Protein AF-A0A2V8HQX2-F1 (afdb_monomer_lite)

Radius of gyration: 38.21 Å; chains: 1; bounding box: 70×44×124 Å

Structure (mmCIF, N/CA/C/O backbone):
data_AF-A0A2V8HQX2-F1
#
_entry.id   AF-A0A2V8HQX2-F1
#
loop_
_atom_site.group_PDB
_atom_site.id
_atom_site.type_symbol
_atom_site.label_atom_id
_atom_site.label_alt_id
_atom_site.label_comp_id
_atom_site.label_asym_id
_atom_site.label_entity_id
_atom_site.label_seq_id
_atom_site.pdbx_PDB_ins_code
_atom_site.Cartn_x
_atom_site.Cartn_y
_atom_site.Cartn_z
_atom_site.occupancy
_atom_site.B_iso_or_equiv
_atom_site.auth_seq_id
_atom_site.auth_comp_id
_atom_site.auth_asym_id
_atom_site.auth_atom_id
_atom_site.pdbx_PDB_model_num
ATOM 1 N N . MET A 1 1 ? 48.346 28.417 -93.732 1.00 53.56 1 MET A N 1
ATOM 2 C CA . MET A 1 1 ? 47.156 28.731 -92.899 1.00 53.56 1 MET A CA 1
ATOM 3 C C . MET A 1 1 ? 46.684 27.517 -92.069 1.00 53.56 1 MET A C 1
ATOM 5 O O . MET A 1 1 ? 45.495 27.249 -92.028 1.00 53.56 1 MET A O 1
ATOM 9 N N . GLY A 1 2 ? 47.580 26.788 -91.375 1.00 54.59 2 GLY A N 1
ATOM 10 C CA . GLY A 1 2 ? 47.218 25.572 -90.608 1.00 54.59 2 GLY A CA 1
ATOM 11 C C . GLY A 1 2 ? 47.488 25.610 -89.091 1.00 54.59 2 GLY A C 1
ATOM 12 O O . GLY A 1 2 ? 46.936 24.798 -88.356 1.00 54.59 2 GLY A O 1
ATOM 13 N N . SER A 1 3 ? 48.287 26.560 -88.584 1.00 54.16 3 SER A N 1
ATOM 14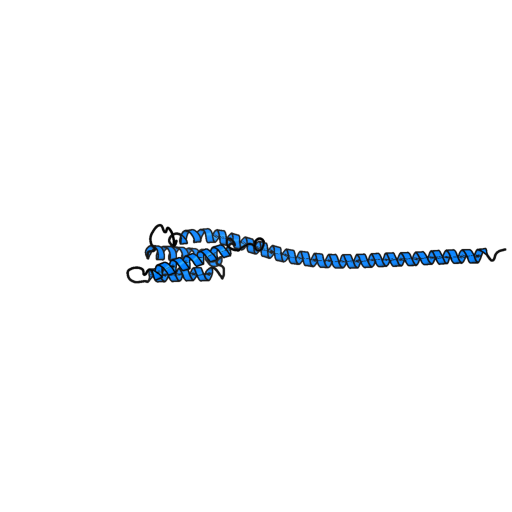 C CA . SER A 1 3 ? 48.744 26.534 -87.176 1.00 54.16 3 SER A CA 1
ATOM 15 C C . SER A 1 3 ? 47.801 27.183 -86.155 1.00 54.16 3 SER A C 1
ATOM 17 O O . SER A 1 3 ? 47.890 26.870 -84.972 1.00 54.16 3 SER A O 1
ATOM 19 N N . ALA A 1 4 ? 46.866 28.045 -86.571 1.00 56.59 4 ALA A N 1
ATOM 20 C CA . ALA A 1 4 ? 45.964 28.738 -85.640 1.00 56.59 4 ALA A CA 1
ATOM 21 C C . ALA A 1 4 ? 44.747 27.891 -85.203 1.00 56.59 4 ALA A C 1
ATOM 23 O O . ALA A 1 4 ? 44.191 28.112 -84.128 1.00 56.59 4 ALA A O 1
ATOM 24 N N . GLN A 1 5 ? 44.343 26.890 -85.995 1.00 57.06 5 GLN A N 1
ATOM 25 C CA . GLN A 1 5 ? 43.204 26.018 -85.662 1.00 57.06 5 GLN A CA 1
ATOM 26 C C . GLN A 1 5 ? 43.567 24.927 -84.636 1.00 57.06 5 GLN A C 1
ATOM 28 O O . GLN A 1 5 ? 42.749 24.597 -83.780 1.00 57.06 5 GLN A O 1
ATOM 33 N N . SER A 1 6 ? 44.813 24.438 -84.645 1.00 56.56 6 SER A N 1
ATOM 34 C CA . SER A 1 6 ? 45.290 23.386 -83.728 1.00 56.56 6 SER A CA 1
ATOM 35 C C . SER A 1 6 ? 45.381 23.848 -82.262 1.00 56.56 6 SER A C 1
ATOM 37 O O . SER A 1 6 ? 45.032 23.105 -81.341 1.00 56.56 6 SER A O 1
ATOM 39 N N . LEU A 1 7 ? 45.767 25.109 -82.025 1.00 57.28 7 LEU A N 1
ATOM 40 C CA . LEU A 1 7 ? 45.848 25.686 -80.675 1.00 57.28 7 LEU A CA 1
ATOM 41 C C . LEU A 1 7 ? 44.458 25.919 -80.057 1.00 57.28 7 LEU A C 1
ATOM 43 O O . LEU A 1 7 ? 44.239 25.594 -78.891 1.00 57.28 7 LEU A O 1
ATOM 47 N N . ARG A 1 8 ? 43.478 26.367 -80.854 1.00 57.69 8 ARG 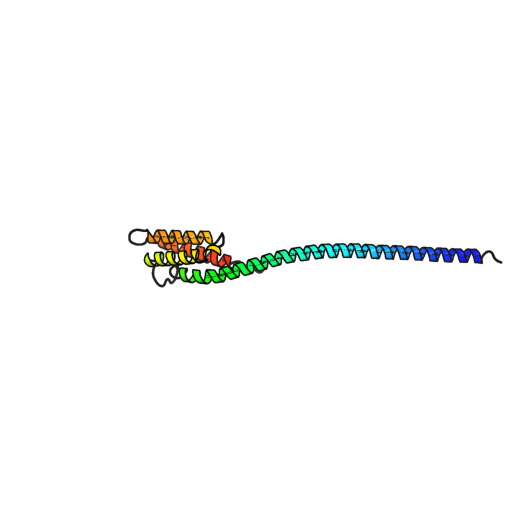A N 1
ATOM 48 C CA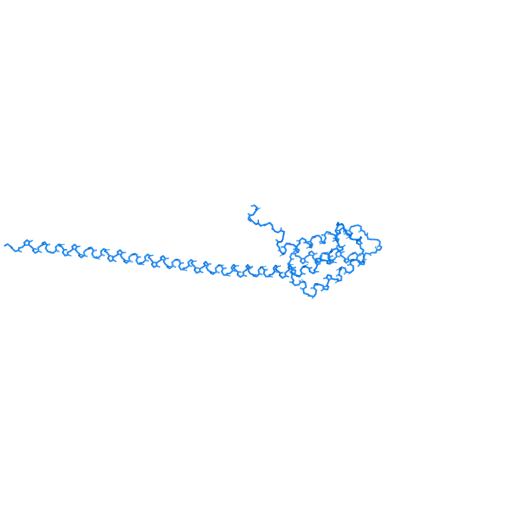 . ARG A 1 8 ? 42.101 26.610 -80.384 1.00 57.69 8 ARG A CA 1
ATOM 49 C C . ARG A 1 8 ? 41.364 25.315 -80.015 1.00 57.69 8 ARG A C 1
ATOM 51 O O . ARG A 1 8 ? 40.541 25.304 -79.100 1.00 57.69 8 ARG A O 1
ATOM 58 N N . GLN A 1 9 ? 41.683 24.208 -80.688 1.00 58.38 9 GLN A N 1
ATOM 59 C CA . GLN A 1 9 ? 41.088 22.901 -80.407 1.00 58.38 9 GLN A CA 1
ATOM 60 C C . GLN A 1 9 ? 41.627 22.291 -79.098 1.00 58.38 9 GLN A C 1
ATOM 62 O O . GLN A 1 9 ? 40.852 21.724 -78.325 1.00 58.38 9 GLN A O 1
ATOM 67 N N . LYS A 1 10 ? 42.913 22.490 -78.770 1.00 58.91 10 LYS A N 1
ATOM 68 C CA . LYS A 1 10 ? 43.506 22.007 -77.505 1.00 58.91 10 LYS A CA 1
ATOM 69 C C . LYS A 1 10 ? 42.916 22.678 -76.256 1.00 58.91 10 LYS A C 1
ATOM 71 O O . LYS A 1 10 ? 42.638 21.980 -75.278 1.00 58.91 10 LYS A O 1
ATOM 76 N N . ASP A 1 11 ? 42.636 23.980 -76.295 1.00 59.16 11 ASP A N 1
ATOM 77 C CA . ASP A 1 11 ? 42.086 24.697 -75.131 1.00 59.16 11 ASP A CA 1
ATOM 78 C C . ASP A 1 11 ? 40.632 24.320 -74.815 1.00 59.16 11 ASP A C 1
ATOM 80 O O . ASP A 1 11 ? 40.253 24.190 -73.646 1.00 59.16 11 ASP A O 1
ATOM 84 N N . THR A 1 12 ? 39.816 24.050 -75.839 1.00 60.06 12 THR A N 1
ATOM 85 C CA . THR A 1 12 ? 38.436 23.572 -75.631 1.00 60.06 12 THR A CA 1
ATOM 86 C C . THR A 1 12 ? 38.385 22.183 -74.989 1.00 60.06 12 THR A C 1
ATOM 88 O O . THR A 1 12 ? 37.538 21.943 -74.125 1.00 60.06 12 THR A O 1
ATOM 91 N N . HIS A 1 13 ? 39.331 21.293 -75.314 1.00 56.56 13 HIS A N 1
ATOM 92 C CA . HIS A 1 13 ? 39.456 19.987 -74.662 1.00 56.56 13 HIS A CA 1
ATOM 93 C C . HIS A 1 13 ? 39.924 20.097 -73.203 1.00 56.56 13 HIS A C 1
ATOM 95 O O . HIS A 1 13 ? 39.380 19.399 -72.342 1.00 56.56 13 HIS A O 1
ATOM 101 N N . ARG A 1 14 ? 40.847 21.021 -72.894 1.00 58.28 14 ARG A N 1
ATOM 102 C CA . ARG A 1 14 ? 41.309 21.276 -71.516 1.00 58.28 14 ARG A CA 1
ATOM 103 C C . ARG A 1 14 ? 40.200 21.840 -70.620 1.00 58.28 14 ARG A C 1
ATOM 105 O O . ARG A 1 14 ? 40.026 21.370 -69.495 1.00 58.28 14 ARG A O 1
ATOM 112 N N . ARG A 1 15 ? 39.386 22.779 -71.126 1.00 58.03 15 ARG A N 1
ATOM 113 C CA . ARG A 1 15 ? 38.222 23.325 -70.394 1.00 58.03 15 ARG A CA 1
ATOM 114 C C . ARG A 1 15 ? 37.134 22.272 -70.149 1.00 58.03 15 ARG A C 1
ATOM 116 O O . ARG A 1 15 ? 36.601 22.202 -69.043 1.00 58.03 15 ARG A O 1
ATOM 123 N N . LYS A 1 16 ? 36.847 21.404 -71.131 1.00 57.88 16 LYS A N 1
ATOM 124 C CA . LYS A 1 16 ? 35.885 20.291 -70.972 1.00 57.88 16 LYS A CA 1
ATOM 125 C C . LYS A 1 16 ? 36.363 19.237 -69.966 1.00 57.88 16 LYS A C 1
ATOM 127 O O . LYS A 1 16 ? 35.547 18.714 -69.210 1.00 57.88 16 LYS A O 1
ATOM 132 N N . GLN A 1 17 ? 37.666 18.942 -69.920 1.00 59.34 17 GLN A N 1
ATOM 133 C CA . GLN A 1 17 ? 38.240 18.028 -68.922 1.00 59.34 17 GLN A CA 1
ATOM 134 C C . GLN A 1 17 ? 38.224 18.613 -67.499 1.00 59.34 17 GLN A C 1
ATOM 136 O O . GLN A 1 17 ? 37.971 17.874 -66.550 1.00 59.34 17 GLN A O 1
ATOM 141 N N . SER A 1 18 ? 38.415 19.928 -67.343 1.00 59.38 18 SER A N 1
ATOM 142 C CA . SER A 1 18 ? 38.385 20.602 -66.035 1.00 59.38 18 SER A CA 1
ATOM 143 C C . SER A 1 18 ? 36.983 20.680 -65.407 1.00 59.38 18 SER A C 1
ATOM 145 O O . SER A 1 18 ? 36.855 20.472 -64.203 1.00 59.38 18 SER A O 1
ATOM 147 N N . GLY A 1 19 ? 35.923 20.911 -66.191 1.00 62.81 19 GLY A N 1
ATOM 148 C CA . GLY A 1 19 ? 34.548 20.921 -65.660 1.00 62.81 19 GLY A CA 1
ATOM 149 C C . GLY A 1 19 ? 34.052 19.533 -65.232 1.00 62.81 19 GLY A C 1
ATOM 150 O O . GLY A 1 19 ? 33.324 19.393 -64.250 1.00 62.81 19 GLY A O 1
ATOM 151 N N . ARG A 1 20 ? 34.502 18.478 -65.926 1.00 62.59 20 ARG A N 1
ATOM 152 C CA . ARG A 1 20 ? 34.118 17.088 -65.634 1.00 62.59 20 ARG A CA 1
ATOM 153 C C . ARG A 1 20 ? 34.750 16.573 -64.335 1.00 62.59 20 ARG A C 1
ATOM 155 O O . ARG A 1 20 ? 34.101 15.842 -63.594 1.00 62.59 20 ARG A O 1
ATOM 162 N N . SER A 1 21 ? 35.980 16.991 -64.023 1.00 64.38 21 SER A N 1
ATOM 163 C CA . SER A 1 21 ? 36.637 16.653 -62.754 1.00 64.38 21 SER A CA 1
ATOM 164 C C . SER A 1 21 ? 36.077 17.438 -61.562 1.00 64.38 21 SER A C 1
ATOM 166 O O . SER A 1 21 ? 36.016 16.891 -60.462 1.00 64.38 21 SER A O 1
ATOM 168 N N . GLN A 1 22 ? 35.603 18.673 -61.766 1.00 71.50 22 GLN A N 1
ATOM 169 C CA . GLN A 1 22 ? 34.894 19.435 -60.730 1.00 71.50 22 GLN A CA 1
ATOM 170 C C . GLN A 1 22 ? 33.526 18.823 -60.390 1.00 71.50 22 GLN A C 1
ATOM 172 O O . GLN A 1 22 ? 33.231 18.645 -59.210 1.00 71.50 22 GLN A O 1
ATOM 177 N N . GLY A 1 23 ? 32.736 18.420 -61.394 1.00 74.62 23 GLY A N 1
ATOM 178 C CA . GLY A 1 23 ? 31.434 17.770 -61.177 1.00 74.62 23 GLY A CA 1
ATOM 179 C C . GLY A 1 23 ? 31.526 16.397 -60.496 1.00 74.62 23 GLY A C 1
ATOM 180 O O . GLY A 1 23 ? 30.694 16.058 -59.661 1.00 74.62 23 GLY A O 1
ATOM 181 N N . LEU A 1 24 ? 32.568 15.614 -60.797 1.00 78.19 24 LEU A N 1
ATOM 182 C CA . LEU A 1 24 ? 32.811 14.335 -60.116 1.00 78.19 24 LEU A CA 1
ATOM 183 C C . LEU A 1 24 ? 33.168 14.526 -58.635 1.00 78.19 24 LEU A C 1
ATOM 185 O O . LEU A 1 24 ? 32.725 13.743 -57.800 1.00 78.19 24 LEU A O 1
ATOM 189 N N . ARG A 1 25 ? 33.929 15.574 -58.292 1.00 76.88 25 ARG A N 1
ATOM 190 C CA . ARG A 1 25 ? 34.287 15.890 -56.899 1.00 76.88 25 ARG A CA 1
ATOM 191 C C . ARG A 1 25 ? 33.082 16.353 -56.083 1.00 76.88 25 ARG A C 1
ATOM 193 O O . ARG A 1 25 ? 32.929 15.903 -54.953 1.00 76.88 25 ARG A O 1
ATOM 200 N N . SER A 1 26 ? 32.224 17.208 -56.641 1.00 79.38 26 SER A N 1
ATOM 201 C CA . SER A 1 26 ? 31.007 17.647 -55.947 1.00 79.38 26 SER A CA 1
ATOM 202 C C . SER A 1 26 ? 30.021 16.496 -55.740 1.00 79.38 26 SER A C 1
ATOM 204 O O . SER A 1 26 ? 29.502 16.348 -54.639 1.00 79.38 26 SER A O 1
ATOM 206 N N . ALA A 1 27 ? 29.836 15.627 -56.740 1.00 79.88 27 ALA A N 1
ATOM 207 C CA . ALA A 1 27 ? 28.993 14.437 -56.612 1.00 79.88 27 ALA A CA 1
ATOM 208 C C . ALA A 1 27 ? 29.502 13.470 -55.526 1.00 79.88 27 ALA A C 1
ATOM 210 O O . ALA A 1 27 ? 28.709 12.970 -54.728 1.00 79.88 27 ALA A O 1
ATOM 211 N N . LEU A 1 28 ? 30.821 13.244 -55.453 1.00 81.75 28 LEU A N 1
ATOM 212 C CA . LEU A 1 28 ? 31.427 12.412 -54.408 1.00 81.75 28 LEU A CA 1
ATOM 213 C C . LEU A 1 28 ? 31.240 13.013 -53.010 1.00 81.75 28 LEU A C 1
ATOM 215 O O . LEU A 1 28 ? 30.924 12.286 -52.072 1.00 81.75 28 LEU A O 1
ATOM 219 N N . LEU A 1 29 ? 31.409 14.332 -52.872 1.00 82.75 29 LEU A N 1
ATOM 220 C CA . LEU A 1 29 ? 31.189 15.032 -51.606 1.00 82.75 29 LEU A CA 1
ATOM 221 C C . LEU A 1 29 ? 29.728 14.927 -51.161 1.00 82.75 29 LEU A C 1
ATOM 223 O O . LEU A 1 29 ? 29.485 14.575 -50.014 1.00 82.75 29 LEU A O 1
ATOM 227 N N . SER A 1 30 ? 28.760 15.140 -52.057 1.00 83.50 30 SER A N 1
ATOM 228 C CA . SER A 1 30 ? 27.335 14.990 -51.732 1.00 83.50 30 SER A CA 1
ATOM 229 C C . SER A 1 30 ? 26.968 13.563 -51.313 1.00 83.50 30 SER A C 1
ATOM 231 O O . SER A 1 30 ? 26.207 13.388 -50.362 1.00 83.50 30 SER A O 1
ATOM 233 N N . LEU A 1 31 ? 27.536 12.544 -51.967 1.00 84.88 31 LEU A N 1
ATOM 234 C CA . LEU A 1 31 ? 27.376 11.138 -51.575 1.00 84.88 31 LEU A CA 1
ATOM 235 C C . LEU A 1 31 ? 27.955 10.862 -50.183 1.00 84.88 31 LEU A C 1
ATOM 237 O O . LEU A 1 31 ? 27.284 10.252 -49.354 1.00 84.88 31 LEU A O 1
ATOM 241 N N . LEU A 1 32 ? 29.170 11.342 -49.904 1.00 83.94 32 LEU A N 1
ATOM 242 C CA . LEU A 1 32 ? 29.804 11.190 -48.592 1.00 83.94 32 LEU A CA 1
ATOM 243 C C . LEU A 1 32 ? 29.007 11.903 -47.496 1.00 83.94 32 LEU A C 1
ATOM 245 O O . LEU A 1 32 ? 28.753 11.313 -46.450 1.00 83.94 32 LEU A O 1
ATOM 249 N N . THR A 1 33 ? 28.554 13.135 -47.737 1.00 82.06 33 THR A N 1
ATOM 250 C CA . THR A 1 33 ? 27.712 13.869 -46.783 1.00 82.06 33 THR A CA 1
ATOM 251 C C . THR A 1 33 ? 26.386 13.149 -46.536 1.00 82.06 33 THR A C 1
ATOM 253 O O . THR A 1 33 ? 25.973 13.050 -45.384 1.00 82.06 33 THR A O 1
ATOM 256 N N . GLY A 1 34 ? 25.751 12.599 -47.579 1.00 84.31 34 GLY A N 1
ATOM 257 C CA . GLY A 1 34 ? 24.518 11.814 -47.462 1.00 84.31 34 GLY A CA 1
ATOM 258 C C . GLY A 1 34 ? 24.693 10.499 -46.694 1.00 84.31 34 GLY A C 1
ATOM 259 O O . GLY A 1 34 ? 23.824 10.115 -45.916 1.00 84.31 34 GLY A O 1
ATOM 260 N N . LEU A 1 35 ? 25.831 9.820 -46.860 1.00 85.06 35 LEU A N 1
ATOM 261 C CA . LEU A 1 35 ? 26.150 8.606 -46.102 1.00 85.06 35 LEU A CA 1
ATOM 262 C C . LEU A 1 35 ? 26.430 8.911 -44.629 1.00 85.06 35 LEU A C 1
ATOM 264 O O . LEU A 1 35 ? 25.947 8.193 -43.757 1.00 85.06 35 LEU A O 1
ATOM 268 N N . ILE A 1 36 ? 27.170 9.986 -44.341 1.00 88.06 36 ILE A N 1
ATOM 269 C CA . ILE A 1 36 ? 27.457 10.410 -42.965 1.00 88.06 36 ILE A CA 1
ATOM 270 C C . ILE A 1 36 ? 26.167 10.847 -42.265 1.00 88.06 36 ILE A C 1
ATOM 272 O O . ILE A 1 36 ? 25.917 10.424 -41.138 1.00 88.06 36 ILE A O 1
ATOM 276 N N . SER A 1 37 ? 25.318 11.641 -42.926 1.00 85.31 37 SER A N 1
ATOM 277 C CA . SER A 1 37 ? 24.033 12.050 -42.352 1.00 85.31 37 SER A CA 1
ATOM 278 C C . SER A 1 37 ? 23.108 10.852 -42.131 1.00 85.31 37 SER A C 1
ATOM 280 O O . SER A 1 37 ? 22.559 10.714 -41.041 1.00 85.31 37 SER A O 1
ATOM 282 N N . GLY A 1 38 ? 23.014 9.933 -43.099 1.00 88.00 38 GLY A N 1
ATOM 283 C CA . GLY A 1 38 ? 22.254 8.690 -42.963 1.00 88.00 38 GLY A CA 1
ATOM 284 C C . GLY A 1 38 ? 22.747 7.810 -41.812 1.00 88.00 38 GLY A C 1
ATOM 285 O O . GLY A 1 38 ? 21.935 7.305 -41.036 1.00 88.00 38 GLY A O 1
ATOM 286 N N . ALA A 1 39 ? 24.066 7.681 -41.640 1.00 89.12 39 ALA A N 1
ATOM 287 C CA . ALA A 1 39 ? 24.662 6.938 -40.532 1.00 89.12 39 ALA A CA 1
ATOM 288 C C . ALA A 1 39 ? 24.337 7.576 -39.171 1.00 89.12 39 ALA A C 1
ATOM 290 O O . ALA A 1 39 ? 23.934 6.871 -38.247 1.00 89.12 39 ALA A O 1
ATOM 291 N N . ILE A 1 40 ? 24.437 8.906 -39.051 1.00 91.06 40 ILE A N 1
ATOM 292 C CA . ILE A 1 40 ? 24.073 9.630 -37.822 1.00 91.06 40 ILE A CA 1
ATOM 293 C C . ILE A 1 40 ? 22.584 9.438 -37.508 1.00 91.06 40 ILE A C 1
ATOM 295 O O . ILE A 1 40 ? 22.237 9.096 -36.377 1.00 91.06 40 ILE A O 1
ATOM 299 N N . THR A 1 41 ? 21.697 9.599 -38.496 1.00 92.12 41 THR A N 1
ATOM 300 C CA . THR A 1 41 ? 20.253 9.390 -38.313 1.00 92.12 41 THR A CA 1
ATOM 301 C C . THR A 1 41 ? 19.941 7.960 -37.878 1.00 92.12 41 THR A C 1
ATOM 303 O O . THR A 1 41 ? 19.126 7.770 -36.973 1.00 92.12 41 THR A O 1
ATOM 306 N N . ALA A 1 42 ? 20.600 6.955 -38.462 1.00 91.50 42 ALA A N 1
ATOM 307 C CA . ALA A 1 42 ? 20.421 5.558 -38.076 1.00 91.50 42 ALA A CA 1
ATOM 308 C C . ALA A 1 42 ? 20.838 5.310 -36.618 1.00 91.50 42 ALA A C 1
ATOM 310 O O . ALA A 1 42 ? 20.089 4.687 -35.865 1.00 91.50 42 ALA A O 1
ATOM 311 N N . VAL A 1 43 ? 21.980 5.864 -36.192 1.00 92.56 43 VAL A N 1
ATOM 312 C CA . VAL A 1 43 ? 22.462 5.762 -34.805 1.00 92.56 43 VAL A CA 1
ATOM 313 C C . VAL A 1 43 ? 21.479 6.421 -33.834 1.00 92.56 43 VAL A C 1
ATOM 315 O O . VAL A 1 43 ? 21.055 5.787 -32.868 1.00 92.56 43 VAL A O 1
ATOM 318 N N . VAL A 1 44 ? 21.052 7.658 -34.105 1.00 93.62 44 VAL A N 1
ATOM 319 C CA . VAL A 1 44 ? 20.077 8.372 -33.260 1.00 93.62 44 VAL A CA 1
ATOM 320 C C . VAL A 1 44 ? 18.753 7.609 -33.179 1.00 93.62 44 VAL A C 1
ATOM 322 O O . VAL A 1 44 ? 18.186 7.463 -32.093 1.00 93.62 44 VAL A O 1
ATOM 325 N N . THR A 1 45 ? 18.273 7.077 -34.305 1.00 93.38 45 THR A N 1
ATOM 326 C CA . THR A 1 45 ? 17.025 6.301 -34.368 1.00 93.38 45 THR A CA 1
ATOM 327 C C . THR A 1 45 ? 17.127 5.014 -33.557 1.00 93.38 45 THR A C 1
ATOM 329 O O . THR A 1 45 ? 16.207 4.692 -32.802 1.00 93.38 45 THR A O 1
ATOM 332 N N . TYR A 1 46 ? 18.253 4.303 -33.655 1.00 92.88 46 TYR A N 1
ATOM 333 C CA . TYR A 1 46 ? 18.503 3.085 -32.890 1.00 92.88 46 TYR A CA 1
ATOM 334 C C . TYR A 1 46 ? 18.459 3.349 -31.380 1.00 92.88 46 TYR A C 1
ATOM 336 O O . TYR A 1 46 ? 17.678 2.717 -30.667 1.00 92.88 46 TYR A O 1
ATOM 344 N N . TYR A 1 47 ? 19.215 4.342 -30.897 1.00 94.00 47 TYR A N 1
ATOM 345 C CA . TYR A 1 47 ? 19.210 4.711 -29.477 1.00 94.00 47 TYR A CA 1
ATOM 346 C C . TYR A 1 47 ? 17.834 5.179 -28.998 1.00 94.00 47 TYR A C 1
ATOM 348 O O . TYR A 1 47 ? 17.392 4.778 -27.921 1.00 94.00 47 TYR A O 1
ATOM 356 N N . SER A 1 48 ? 17.127 5.972 -29.807 1.00 92.62 48 SER A N 1
ATOM 357 C CA . SER A 1 48 ? 15.779 6.445 -29.474 1.00 92.62 48 SER A CA 1
ATOM 358 C C . SER A 1 48 ? 14.785 5.292 -29.346 1.00 92.62 48 SER A C 1
ATOM 360 O O . SER A 1 48 ? 13.987 5.265 -28.413 1.00 92.62 48 SER A O 1
ATOM 362 N N . THR A 1 49 ? 14.847 4.321 -30.259 1.00 92.88 49 THR A N 1
ATOM 363 C CA . THR A 1 49 ? 13.978 3.134 -30.242 1.00 92.88 49 THR A CA 1
ATOM 364 C C . THR A 1 49 ? 14.272 2.267 -29.025 1.00 92.88 49 THR A C 1
ATOM 366 O O . THR A 1 49 ? 13.353 1.840 -28.333 1.00 92.88 49 THR A O 1
ATOM 369 N N . TYR A 1 50 ? 15.553 2.065 -28.713 1.00 91.12 50 TYR A N 1
ATOM 370 C CA . TYR A 1 50 ? 15.970 1.300 -27.543 1.00 91.12 50 TYR A CA 1
ATOM 371 C C . TYR A 1 50 ? 15.518 1.945 -26.226 1.00 91.12 50 TYR A C 1
ATOM 373 O O . TYR A 1 50 ? 14.998 1.267 -25.338 1.00 91.12 50 TYR A O 1
ATOM 381 N N . ALA A 1 51 ? 15.685 3.265 -26.108 1.00 92.38 51 ALA A N 1
ATOM 382 C CA . ALA A 1 51 ? 15.235 4.022 -24.947 1.00 92.38 51 ALA A CA 1
ATOM 383 C C . ALA A 1 51 ? 13.708 3.959 -24.787 1.00 92.38 51 ALA A C 1
ATOM 385 O O . ALA A 1 51 ? 13.231 3.712 -23.680 1.00 92.38 51 ALA A O 1
ATOM 386 N N . LYS A 1 52 ? 12.954 4.110 -25.887 1.00 91.81 52 LYS A N 1
ATOM 387 C CA . LYS A 1 52 ? 11.491 3.959 -25.889 1.00 91.81 52 LYS A CA 1
ATOM 388 C C . LYS A 1 52 ? 11.063 2.567 -25.438 1.00 91.81 52 LYS A C 1
ATOM 390 O O . LYS A 1 52 ? 10.295 2.473 -24.497 1.00 91.81 52 LYS A O 1
ATOM 395 N N . ALA A 1 53 ? 11.646 1.504 -25.993 1.00 90.75 53 ALA A N 1
ATOM 396 C CA . ALA A 1 53 ? 11.296 0.135 -25.612 1.00 90.75 53 ALA A CA 1
ATOM 397 C C . ALA A 1 53 ? 11.497 -0.140 -24.108 1.00 90.75 53 ALA A C 1
ATOM 399 O O . ALA A 1 53 ? 10.665 -0.780 -23.471 1.00 90.75 53 ALA A O 1
ATOM 400 N N . ARG A 1 54 ? 12.581 0.373 -23.507 1.00 91.06 54 ARG A N 1
ATOM 401 C CA . ARG A 1 54 ? 12.805 0.255 -22.054 1.00 91.06 54 ARG A CA 1
ATOM 402 C C . ARG A 1 54 ? 11.796 1.056 -21.232 1.00 91.06 54 ARG A C 1
ATOM 404 O O . ARG A 1 54 ? 11.354 0.587 -20.182 1.00 91.06 54 ARG A O 1
ATOM 411 N N . LEU A 1 55 ? 11.470 2.262 -21.689 1.00 93.00 55 LEU A N 1
ATOM 412 C CA . LEU A 1 55 ? 10.475 3.107 -21.044 1.00 93.00 55 LEU A CA 1
ATOM 413 C C . LEU A 1 55 ? 9.093 2.448 -21.097 1.00 93.00 55 LEU A C 1
ATOM 415 O O . LEU A 1 55 ? 8.441 2.352 -20.064 1.00 93.00 55 LEU A O 1
ATOM 419 N N . ASP A 1 56 ? 8.697 1.935 -22.259 1.00 91.56 56 ASP A N 1
ATOM 420 C CA . ASP A 1 56 ? 7.415 1.266 -22.475 1.00 91.56 56 ASP A CA 1
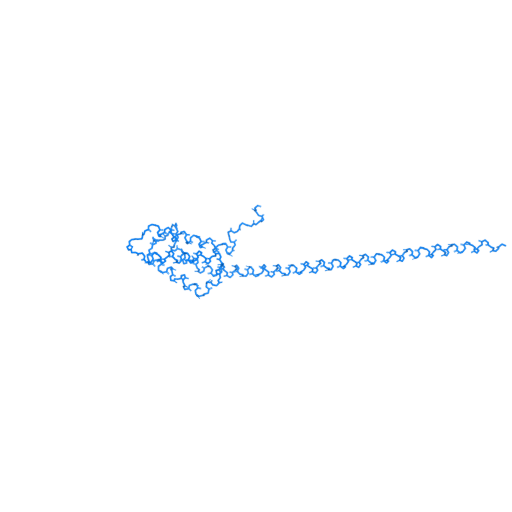ATOM 421 C C . ASP A 1 56 ? 7.278 0.036 -21.568 1.00 91.56 56 ASP A C 1
ATOM 423 O O . ASP A 1 56 ? 6.284 -0.079 -20.857 1.00 91.56 56 ASP A O 1
ATOM 427 N N . LEU A 1 57 ? 8.319 -0.803 -21.464 1.00 92.50 57 LEU A N 1
ATOM 428 C CA . LEU A 1 57 ? 8.343 -1.935 -20.524 1.00 92.50 57 LEU A CA 1
ATOM 429 C C . LEU A 1 57 ? 8.158 -1.496 -19.065 1.00 92.50 57 LEU A C 1
ATOM 431 O O . LEU A 1 57 ? 7.456 -2.151 -18.297 1.00 92.50 57 LEU A O 1
ATOM 435 N N . THR A 1 58 ? 8.782 -0.382 -18.677 1.00 91.06 58 THR A N 1
ATOM 436 C CA . THR A 1 58 ? 8.656 0.161 -17.316 1.00 91.06 58 THR A CA 1
ATOM 437 C C . THR A 1 58 ? 7.244 0.686 -17.068 1.00 91.06 58 THR A C 1
ATOM 439 O O . THR A 1 58 ? 6.663 0.424 -16.018 1.00 91.06 58 THR A O 1
ATOM 442 N N . ILE A 1 59 ? 6.670 1.394 -18.043 1.00 91.75 59 ILE A N 1
ATOM 443 C CA . ILE A 1 59 ? 5.309 1.933 -17.976 1.00 91.75 59 ILE A CA 1
ATOM 444 C C . ILE A 1 59 ? 4.283 0.800 -17.891 1.00 91.75 59 ILE A C 1
ATOM 446 O O . ILE A 1 59 ? 3.367 0.872 -17.070 1.00 91.75 59 ILE A O 1
ATOM 450 N N . GLU A 1 60 ? 4.423 -0.233 -18.720 1.00 92.38 60 GLU A N 1
ATOM 451 C CA . GLU A 1 60 ? 3.536 -1.397 -18.718 1.00 92.38 60 GLU A CA 1
ATOM 452 C C . GLU A 1 60 ? 3.614 -2.148 -17.392 1.00 92.38 60 GLU A C 1
ATOM 454 O O . GLU A 1 60 ? 2.578 -2.405 -16.777 1.00 92.38 60 GLU A O 1
ATOM 459 N N . TYR A 1 61 ? 4.826 -2.411 -16.901 1.00 92.06 61 TYR A N 1
ATOM 460 C CA . TYR A 1 61 ? 5.032 -3.040 -15.600 1.00 92.06 61 TYR A CA 1
ATOM 461 C C . TYR A 1 61 ? 4.381 -2.239 -14.462 1.00 92.06 61 TYR A C 1
ATOM 463 O O . TYR A 1 61 ? 3.614 -2.789 -13.669 1.00 92.06 61 TYR A O 1
ATOM 471 N N . ASP A 1 62 ? 4.621 -0.926 -14.406 1.00 91.38 62 ASP A N 1
ATOM 472 C CA . ASP A 1 62 ? 4.026 -0.040 -13.403 1.00 91.38 62 ASP A CA 1
ATOM 473 C C . ASP A 1 62 ? 2.496 -0.026 -13.476 1.00 91.38 62 ASP A C 1
ATOM 475 O O . ASP A 1 62 ? 1.812 -0.005 -12.447 1.00 91.38 62 ASP A O 1
ATOM 479 N N . LYS A 1 63 ? 1.941 -0.018 -14.692 1.00 93.38 63 LYS A N 1
ATOM 480 C CA . LYS A 1 63 ? 0.496 -0.025 -14.921 1.00 93.38 63 LYS A CA 1
ATOM 481 C C . LYS A 1 63 ? -0.130 -1.327 -14.426 1.00 93.38 63 LYS A C 1
ATOM 483 O O . LYS A 1 63 ? -1.119 -1.268 -13.693 1.00 93.38 63 LYS A O 1
ATOM 488 N N . GLU A 1 64 ? 0.447 -2.472 -14.780 1.00 95.00 64 GLU A N 1
ATOM 489 C CA . GLU A 1 64 ? -0.041 -3.781 -14.338 1.00 95.00 64 GLU A CA 1
ATOM 490 C C . GLU A 1 64 ? 0.101 -3.957 -12.820 1.00 95.00 64 GLU A C 1
ATOM 492 O O . GLU A 1 64 ? -0.822 -4.450 -12.164 1.00 95.00 64 GLU A O 1
ATOM 497 N N . LEU A 1 65 ? 1.189 -3.460 -12.220 1.00 95.38 65 LEU A N 1
ATOM 498 C CA . LEU A 1 65 ? 1.364 -3.478 -10.768 1.00 95.38 65 LEU A CA 1
ATOM 499 C C . LEU A 1 65 ? 0.315 -2.615 -10.052 1.00 95.38 65 LEU A C 1
ATOM 501 O O . LEU A 1 65 ? -0.296 -3.076 -9.087 1.00 95.38 65 LEU A O 1
ATOM 505 N N . ARG A 1 66 ? 0.063 -1.381 -10.515 1.00 95.38 66 ARG A N 1
ATOM 506 C CA . ARG A 1 66 ? -0.970 -0.505 -9.923 1.00 95.38 66 ARG A CA 1
ATOM 507 C C . ARG A 1 66 ? -2.364 -1.100 -10.057 1.00 95.38 66 ARG A C 1
ATOM 509 O O . ARG A 1 66 ? -3.142 -1.026 -9.110 1.00 95.38 66 ARG A O 1
ATOM 516 N N . LYS A 1 67 ? -2.669 -1.698 -11.209 1.00 96.38 67 LYS A N 1
ATOM 517 C CA . LYS A 1 67 ? -3.939 -2.391 -11.442 1.00 96.38 67 LYS A CA 1
ATOM 518 C C . LYS A 1 67 ? -4.110 -3.561 -10.473 1.00 96.38 67 LYS A C 1
ATOM 520 O O . LYS A 1 67 ? -5.118 -3.623 -9.778 1.00 96.38 67 LYS A O 1
ATOM 525 N N . SER A 1 68 ? -3.090 -4.408 -10.348 1.00 97.06 68 SER A N 1
ATOM 526 C CA . SER A 1 68 ? -3.115 -5.544 -9.421 1.00 97.06 68 SER A CA 1
ATOM 527 C C . SER A 1 68 ? -3.271 -5.091 -7.965 1.00 97.06 68 SER A C 1
ATOM 529 O O . SER A 1 68 ? -4.090 -5.632 -7.227 1.00 97.06 68 SER A O 1
ATOM 531 N N . ARG A 1 69 ? -2.554 -4.032 -7.558 1.00 97.75 69 ARG A N 1
ATOM 532 C CA . ARG A 1 69 ? -2.718 -3.410 -6.235 1.00 97.75 69 ARG A CA 1
ATOM 533 C C . ARG A 1 69 ? -4.125 -2.883 -6.012 1.00 97.75 69 ARG A C 1
ATOM 535 O O . ARG A 1 69 ? -4.672 -3.104 -4.943 1.00 97.75 69 ARG A O 1
ATOM 542 N N . LEU A 1 70 ? -4.719 -2.203 -6.992 1.00 97.38 70 LEU A N 1
ATOM 543 C CA . LEU A 1 70 ? -6.084 -1.691 -6.879 1.00 97.38 70 LEU A CA 1
ATOM 544 C C . LEU A 1 70 ? -7.081 -2.824 -6.614 1.00 97.38 70 LEU A C 1
ATOM 546 O O . LEU A 1 70 ? -7.913 -2.700 -5.716 1.00 97.38 70 LEU A O 1
ATOM 550 N N . ASP A 1 71 ? -6.985 -3.920 -7.362 1.00 97.31 71 ASP A N 1
ATOM 551 C CA . ASP A 1 71 ? -7.889 -5.062 -7.207 1.00 97.31 71 ASP A CA 1
ATOM 552 C C . ASP A 1 71 ? -7.734 -5.732 -5.838 1.00 97.31 71 ASP A C 1
ATOM 554 O O . ASP A 1 71 ? -8.725 -6.041 -5.177 1.00 97.31 71 ASP A O 1
ATOM 558 N N . VAL A 1 72 ? -6.501 -5.853 -5.351 1.00 97.75 72 VAL A N 1
ATOM 559 C CA . VAL A 1 72 ? -6.205 -6.436 -4.038 1.00 97.75 72 VAL A CA 1
ATOM 560 C C . VAL A 1 72 ? -6.564 -5.488 -2.886 1.00 97.75 72 VAL A C 1
ATOM 562 O O . VAL A 1 72 ? -7.083 -5.912 -1.856 1.00 97.75 72 VAL A O 1
ATOM 565 N N . TYR A 1 73 ? -6.357 -4.182 -3.039 1.00 97.75 73 TYR A N 1
ATOM 566 C CA . TYR A 1 73 ? -6.697 -3.193 -2.011 1.00 97.75 73 TYR A CA 1
ATOM 567 C C . TYR A 1 73 ? -8.204 -2.971 -1.894 1.00 97.75 73 TYR A C 1
ATOM 569 O O . TYR A 1 73 ? -8.677 -2.621 -0.814 1.00 97.75 73 TYR A O 1
ATOM 577 N N . ARG A 1 74 ? -8.982 -3.233 -2.953 1.00 97.00 74 ARG A N 1
ATOM 578 C CA . ARG A 1 74 ? -10.453 -3.235 -2.893 1.00 97.00 74 ARG A CA 1
ATOM 579 C C . ARG A 1 74 ? -11.009 -4.249 -1.897 1.00 97.00 74 ARG A C 1
ATOM 581 O O . ARG A 1 74 ? -12.091 -4.004 -1.374 1.00 97.00 74 ARG A O 1
ATOM 588 N N . THR A 1 75 ? -10.297 -5.340 -1.610 1.00 97.62 75 THR A N 1
ATOM 589 C CA . THR A 1 75 ? -10.729 -6.321 -0.602 1.00 97.62 75 THR A CA 1
ATOM 590 C C . THR A 1 75 ? -10.286 -5.938 0.812 1.00 97.62 75 THR A C 1
ATOM 592 O O . THR A 1 75 ? -11.025 -6.188 1.758 1.00 97.62 75 THR A O 1
ATOM 595 N N . LEU A 1 76 ? -9.146 -5.249 0.967 1.00 97.88 76 LEU A N 1
ATOM 596 C CA . LEU A 1 76 ? -8.691 -4.714 2.260 1.00 97.88 76 LEU A CA 1
ATOM 597 C C . LEU A 1 76 ? -9.522 -3.514 2.728 1.00 97.88 76 LEU A C 1
ATOM 599 O O . LEU A 1 76 ? -9.805 -3.369 3.914 1.00 97.88 76 LEU A O 1
ATOM 603 N N . TRP A 1 77 ? -9.886 -2.620 1.809 1.00 96.88 77 TRP A N 1
ATOM 604 C CA . TRP A 1 77 ? -10.487 -1.327 2.145 1.00 96.88 77 TRP A CA 1
ATOM 605 C C . TRP A 1 77 ? -11.768 -1.425 2.994 1.00 96.88 77 TRP A C 1
ATOM 607 O O . TRP A 1 77 ? -11.877 -0.681 3.973 1.00 96.88 77 TRP A O 1
ATOM 617 N N . PRO A 1 78 ? -12.719 -2.337 2.705 1.00 97.06 78 PRO A N 1
ATOM 618 C CA . PRO A 1 78 ? -13.913 -2.522 3.527 1.00 97.06 78 PRO A CA 1
ATOM 619 C C . PRO A 1 78 ? -13.603 -2.987 4.953 1.00 97.06 78 PRO A C 1
ATOM 621 O O . PRO A 1 78 ? -14.309 -2.582 5.875 1.00 97.06 78 PRO A O 1
ATOM 624 N N . LEU A 1 79 ? -12.525 -3.755 5.157 1.00 97.69 79 LEU A N 1
ATOM 625 C CA . LEU A 1 79 ? -12.103 -4.227 6.484 1.00 97.69 79 LEU A CA 1
ATOM 626 C C . LEU A 1 79 ? -11.708 -3.061 7.403 1.00 97.69 79 LEU A C 1
ATOM 628 O O . LEU A 1 79 ? -11.794 -3.164 8.620 1.00 97.69 79 LEU A O 1
ATOM 632 N N . LEU A 1 80 ? -11.306 -1.922 6.829 1.00 97.12 80 LEU A N 1
ATOM 633 C CA . LEU A 1 80 ? -10.933 -0.719 7.579 1.00 97.12 80 LEU A CA 1
ATOM 634 C C . LEU A 1 80 ? -12.137 0.163 7.944 1.00 97.12 80 LEU A C 1
ATOM 636 O O . LEU A 1 80 ? -11.982 1.108 8.721 1.00 97.12 80 LEU A O 1
ATOM 640 N N . LYS A 1 81 ? -13.331 -0.109 7.396 1.00 96.56 81 LYS A N 1
ATOM 641 C CA . LYS A 1 81 ? -14.544 0.697 7.619 1.00 96.56 81 LYS A CA 1
ATOM 642 C C . LYS A 1 81 ? -14.910 0.839 9.108 1.00 96.56 81 LYS A C 1
ATOM 644 O O . LYS A 1 81 ? -15.195 1.969 9.509 1.00 96.56 81 LYS A O 1
ATOM 649 N N . PRO A 1 82 ? -14.850 -0.212 9.954 1.00 96.44 82 PRO A N 1
ATOM 650 C CA . PRO A 1 82 ? -15.138 -0.083 11.386 1.00 96.44 82 PRO A CA 1
ATOM 651 C C . PRO A 1 82 ? -14.174 0.849 12.134 1.00 96.44 82 PRO A C 1
ATOM 653 O O . PRO A 1 82 ? -14.502 1.341 13.208 1.00 96.44 82 PRO A O 1
ATOM 656 N N . LEU A 1 83 ? -12.993 1.117 11.566 1.00 96.44 83 LEU A N 1
ATOM 657 C CA . LEU A 1 83 ? -11.956 1.968 12.156 1.00 96.44 83 LEU A CA 1
ATOM 658 C C . LEU A 1 83 ? -12.057 3.434 11.699 1.00 96.44 83 LEU A C 1
ATOM 660 O O . LEU A 1 83 ? -11.137 4.230 11.934 1.00 96.44 83 LEU A O 1
ATOM 664 N N . ALA A 1 84 ? -13.143 3.808 11.015 1.00 94.69 84 ALA A N 1
ATOM 665 C CA . ALA A 1 84 ? -13.370 5.172 10.563 1.00 94.69 84 ALA A CA 1
ATOM 666 C C . ALA A 1 84 ? -13.346 6.153 11.745 1.00 94.69 84 ALA A C 1
ATOM 668 O O . ALA A 1 84 ? -14.036 5.975 12.741 1.00 94.69 84 ALA A O 1
ATOM 669 N N . ARG A 1 85 ? -12.548 7.220 11.626 1.00 93.62 85 ARG A N 1
ATOM 670 C CA . ARG A 1 85 ? -12.458 8.268 12.657 1.00 93.62 85 ARG A CA 1
ATOM 671 C C . ARG A 1 85 ? -13.758 9.060 12.799 1.00 93.62 85 ARG A C 1
ATOM 673 O O . ARG A 1 85 ? -14.104 9.496 13.890 1.00 93.62 85 ARG A O 1
ATOM 680 N N . TYR A 1 86 ? -14.443 9.275 11.682 1.00 92.94 86 TYR A N 1
ATOM 681 C CA . TYR A 1 86 ? -15.686 10.031 11.607 1.00 92.94 86 TYR A CA 1
ATOM 682 C C . TYR A 1 86 ? -16.795 9.098 11.139 1.00 92.94 86 TYR A C 1
ATOM 684 O O . TYR A 1 86 ? -16.580 8.317 10.212 1.00 92.94 86 TYR A O 1
ATOM 692 N N . SER A 1 87 ? -17.962 9.191 11.779 1.00 89.62 87 SER A N 1
ATOM 693 C CA . SER A 1 87 ? -19.158 8.419 11.417 1.00 89.62 87 SER A CA 1
ATOM 694 C C . SER A 1 87 ? -18.961 6.898 11.456 1.00 89.62 87 SER A C 1
ATOM 696 O O . SER A 1 87 ? -19.507 6.180 10.620 1.00 89.62 87 SER A O 1
ATOM 698 N N . ALA A 1 88 ? -18.184 6.398 12.425 1.00 88.25 88 ALA A N 1
ATOM 699 C CA . ALA A 1 88 ? -18.151 4.968 12.708 1.00 88.25 88 ALA A CA 1
ATOM 700 C C . ALA A 1 88 ? -19.552 4.487 13.113 1.00 88.25 88 ALA A C 1
ATOM 702 O O . ALA A 1 88 ? -20.226 5.138 13.910 1.00 88.25 88 ALA A O 1
ATOM 703 N N . GLU A 1 89 ? -19.977 3.337 12.586 1.00 89.00 89 GLU A N 1
ATOM 704 C CA . GLU A 1 89 ? -21.279 2.739 12.920 1.00 89.00 89 GLU A CA 1
ATOM 705 C C . GLU A 1 89 ? -21.388 2.419 14.415 1.00 89.00 89 GLU A C 1
ATOM 707 O O . GLU A 1 89 ? -22.467 2.496 15.000 1.00 89.00 89 GLU A O 1
ATOM 712 N N . ARG A 1 90 ? -20.257 2.062 15.035 1.00 92.88 90 ARG A N 1
ATOM 713 C CA . ARG A 1 90 ? -20.125 1.771 16.463 1.00 92.88 90 ARG A CA 1
ATOM 714 C C . ARG A 1 90 ? -18.780 2.297 16.979 1.00 92.88 90 ARG A C 1
ATOM 716 O O . ARG A 1 90 ? -17.822 2.335 16.203 1.00 92.88 90 ARG A O 1
ATOM 723 N N . PRO A 1 91 ? -18.677 2.678 18.266 1.00 94.69 91 PRO A N 1
ATOM 724 C CA . PRO A 1 91 ? -17.394 3.004 18.885 1.00 94.69 91 PRO A CA 1
ATOM 725 C C . PRO A 1 91 ? -16.405 1.840 18.779 1.00 94.69 91 PRO A C 1
ATOM 727 O O . PRO A 1 91 ? -16.814 0.679 18.818 1.00 94.69 91 PRO A O 1
ATOM 730 N N . LEU A 1 92 ? -15.106 2.147 18.691 1.00 97.25 92 LEU A N 1
ATOM 731 C CA . LEU A 1 92 ? -14.064 1.122 18.686 1.00 97.25 92 LEU A CA 1
ATOM 732 C C . LEU A 1 92 ? -14.148 0.282 19.967 1.00 97.25 92 LEU A C 1
ATOM 734 O O . LEU A 1 92 ? -14.065 0.815 21.073 1.00 97.25 92 LEU A O 1
ATOM 738 N N . SER A 1 93 ? -14.276 -1.031 19.800 1.00 97.19 93 SER A N 1
ATOM 739 C CA . SER A 1 93 ? -14.279 -2.008 20.884 1.00 97.19 93 SER A CA 1
ATOM 740 C C . SER A 1 93 ? -13.198 -3.069 20.666 1.00 97.19 93 SER A C 1
ATOM 742 O O . SER A 1 93 ? -12.582 -3.144 19.599 1.00 97.19 93 SER A O 1
ATOM 744 N N . ARG A 1 94 ? -12.966 -3.910 21.677 1.00 97.81 94 ARG A N 1
ATOM 745 C CA . ARG A 1 94 ? -12.005 -5.024 21.591 1.00 97.81 94 ARG A CA 1
ATOM 746 C C . ARG A 1 94 ? -12.449 -6.072 20.591 1.00 97.81 94 ARG A C 1
ATOM 748 O O . ARG A 1 94 ? -11.614 -6.635 19.893 1.00 97.81 94 ARG A O 1
ATOM 755 N N . GLU A 1 95 ? -13.753 -6.301 20.504 1.00 97.81 95 GLU A N 1
ATOM 756 C CA . GLU A 1 95 ? -14.363 -7.218 19.548 1.00 97.81 95 GLU A CA 1
ATOM 757 C C . GLU A 1 95 ? -14.086 -6.730 18.124 1.00 97.81 95 GLU A C 1
ATOM 759 O O . GLU A 1 95 ? -13.528 -7.481 17.328 1.00 97.81 95 GLU A O 1
ATOM 764 N N . ILE A 1 96 ? -14.351 -5.445 17.840 1.00 98.00 96 ILE A N 1
ATOM 765 C CA . ILE A 1 96 ? -14.046 -4.834 16.536 1.00 98.00 96 ILE A CA 1
ATOM 766 C C . ILE A 1 96 ? -12.548 -4.918 16.237 1.00 98.00 96 ILE A C 1
ATOM 768 O O . ILE A 1 96 ? -12.166 -5.273 15.122 1.00 98.00 96 ILE A O 1
ATOM 772 N N . ALA A 1 97 ? -11.690 -4.608 17.214 1.00 98.38 97 ALA A N 1
ATOM 773 C CA . ALA A 1 97 ? -10.245 -4.666 17.024 1.00 98.38 97 ALA A CA 1
ATOM 774 C C . ALA A 1 97 ? -9.755 -6.094 16.735 1.00 98.38 97 ALA A C 1
ATOM 776 O O . ALA A 1 97 ? -8.943 -6.285 15.830 1.00 98.38 97 ALA A O 1
ATOM 777 N N . THR A 1 98 ? -10.277 -7.090 17.453 1.00 98.62 98 THR A N 1
ATOM 778 C CA . THR A 1 98 ? -9.942 -8.512 17.280 1.00 98.62 98 THR A CA 1
ATOM 779 C C . THR A 1 98 ? -10.389 -9.017 15.916 1.00 98.62 98 THR A C 1
ATOM 781 O O . THR A 1 98 ? -9.584 -9.594 15.185 1.00 98.62 98 THR A O 1
ATOM 784 N N . GLU A 1 99 ? -11.642 -8.751 15.545 1.00 98.44 99 GLU A N 1
ATOM 785 C CA . GLU A 1 99 ? -12.211 -9.148 14.258 1.00 98.44 99 GLU A CA 1
ATOM 786 C C . GLU A 1 99 ? -11.451 -8.499 13.096 1.00 98.44 99 GLU A C 1
ATOM 788 O O . GLU A 1 99 ? -10.963 -9.198 12.209 1.00 98.44 99 GLU A O 1
ATOM 793 N N . THR A 1 100 ? -11.254 -7.177 13.149 1.00 98.38 100 THR A N 1
ATOM 794 C CA . THR A 1 100 ? -10.531 -6.435 12.105 1.00 98.38 100 THR A CA 1
ATOM 795 C C . THR A 1 100 ? -9.085 -6.917 11.992 1.00 98.38 100 THR A C 1
ATOM 797 O O . THR A 1 100 ? -8.581 -7.151 10.895 1.00 98.38 100 THR A O 1
ATOM 800 N N . SER A 1 101 ? -8.404 -7.116 13.126 1.00 98.62 101 SER A N 1
ATOM 801 C CA . SER A 1 101 ? -7.038 -7.641 13.157 1.00 98.62 101 SER A CA 1
ATOM 802 C C . SER A 1 101 ? -6.968 -9.043 12.538 1.00 98.62 101 SER A C 1
ATOM 804 O O . SER A 1 101 ? -6.065 -9.304 11.739 1.00 98.62 101 SER A O 1
ATOM 806 N N . GLY A 1 102 ? -7.918 -9.927 12.854 1.00 98.69 102 GLY A N 1
ATOM 807 C CA . GLY A 1 102 ? -8.031 -11.262 12.263 1.00 98.69 102 GLY A CA 1
ATOM 808 C C . GLY A 1 102 ? -8.206 -11.206 10.746 1.00 98.69 102 GLY A C 1
ATOM 809 O O . GLY A 1 102 ? -7.345 -11.696 10.023 1.00 98.69 102 GLY A O 1
ATOM 810 N N . GLN A 1 103 ? -9.232 -10.498 10.270 1.00 98.69 103 GLN A N 1
ATOM 811 C CA . GLN A 1 103 ? -9.533 -10.371 8.839 1.00 98.69 103 GLN A CA 1
ATOM 812 C C . GLN A 1 103 ? -8.370 -9.759 8.044 1.00 98.69 103 GLN A C 1
ATOM 814 O O . GLN A 1 103 ? -8.052 -10.213 6.949 1.00 98.69 103 GLN A O 1
ATOM 819 N N . MET A 1 104 ? -7.682 -8.756 8.602 1.00 98.56 104 MET A N 1
ATOM 820 C CA . MET A 1 104 ? -6.489 -8.184 7.970 1.00 98.56 104 MET A CA 1
ATOM 821 C C . MET A 1 104 ? -5.332 -9.185 7.883 1.00 98.56 104 MET A C 1
ATOM 823 O O . MET A 1 104 ? -4.603 -9.189 6.893 1.00 98.56 104 MET A O 1
ATOM 827 N N . ARG A 1 105 ? -5.131 -10.016 8.916 1.00 98.69 105 ARG A N 1
ATOM 828 C CA . ARG A 1 105 ? -4.099 -11.063 8.897 1.00 98.69 105 ARG A CA 1
ATOM 829 C C . ARG A 1 105 ? -4.404 -12.078 7.803 1.00 98.69 105 ARG A C 1
ATOM 831 O O . ARG A 1 105 ? -3.493 -12.412 7.054 1.00 98.69 105 ARG A O 1
ATOM 838 N N . ASP A 1 106 ? -5.648 -12.524 7.719 1.00 98.69 106 ASP A N 1
ATOM 839 C CA . ASP A 1 106 ? -6.066 -13.510 6.726 1.00 98.69 106 ASP A CA 1
ATOM 840 C C . ASP A 1 106 ? -5.862 -12.928 5.320 1.00 98.69 106 ASP A C 1
ATOM 842 O O . ASP A 1 106 ? -5.096 -13.480 4.536 1.00 98.69 106 ASP A O 1
ATOM 846 N N . TRP A 1 107 ? -6.334 -11.698 5.074 1.00 98.56 107 TRP A N 1
ATOM 847 C CA . TRP A 1 107 ? -6.052 -10.960 3.835 1.00 98.56 107 TRP A CA 1
ATOM 848 C C . TRP A 1 107 ? -4.554 -10.880 3.495 1.00 98.56 107 TRP A C 1
ATOM 850 O O . TRP A 1 107 ? -4.164 -11.036 2.338 1.00 98.56 107 TRP A O 1
ATOM 860 N N . TYR A 1 108 ? -3.691 -10.635 4.486 1.00 98.56 108 TYR A N 1
ATOM 861 C CA . TYR A 1 108 ? -2.249 -10.521 4.267 1.00 98.56 108 TYR A CA 1
ATOM 862 C C . TYR A 1 108 ? -1.640 -11.830 3.760 1.00 98.56 108 TYR A C 1
ATOM 864 O O . TYR A 1 108 ? -0.824 -11.800 2.834 1.00 98.56 108 TYR A O 1
ATOM 872 N N . PHE A 1 109 ? -2.028 -12.958 4.357 1.00 98.44 109 PHE A N 1
ATOM 873 C CA . PHE A 1 109 ? -1.499 -14.275 4.005 1.00 98.44 109 PHE A CA 1
ATOM 874 C C . PHE A 1 109 ? -2.194 -14.905 2.792 1.00 98.44 109 PHE A C 1
ATOM 876 O O . PHE A 1 109 ? -1.539 -15.644 2.062 1.00 98.44 109 PHE A O 1
ATOM 883 N N . ASP A 1 110 ? -3.430 -14.511 2.486 1.00 98.12 110 ASP A N 1
ATOM 884 C CA . ASP A 1 110 ? -4.188 -14.943 1.300 1.00 98.12 110 ASP A CA 1
ATOM 885 C C . ASP A 1 110 ? -3.724 -14.262 -0.005 1.00 98.12 110 ASP A C 1
ATOM 887 O O . ASP A 1 110 ? -4.393 -14.313 -1.037 1.00 98.12 110 ASP A O 1
ATOM 891 N N . GLY A 1 111 ? -2.561 -13.608 0.017 1.00 96.31 111 GLY A N 1
ATOM 892 C CA . GLY A 1 111 ? -1.957 -12.952 -1.142 1.00 96.31 111 GLY A CA 1
ATOM 893 C C . GLY A 1 111 ? -2.079 -11.429 -1.142 1.00 96.31 111 GLY A C 1
ATOM 894 O O . GLY A 1 111 ? -1.497 -10.780 -2.004 1.00 96.31 111 GLY A O 1
ATOM 895 N N . GLY A 1 112 ? -2.744 -10.812 -0.164 1.00 97.19 112 GLY A N 1
ATOM 896 C CA . GLY A 1 112 ? -2.770 -9.353 -0.040 1.00 97.19 112 GLY A CA 1
ATOM 897 C C . GLY A 1 112 ? -1.398 -8.752 0.275 1.00 97.19 112 GLY A C 1
ATOM 898 O O . GLY A 1 112 ? -0.984 -7.741 -0.300 1.00 97.19 112 GLY A O 1
ATOM 899 N N . GLY A 1 113 ? -0.641 -9.418 1.151 1.00 97.19 113 GLY A N 1
ATOM 900 C CA . GLY A 1 113 ? 0.626 -8.920 1.682 1.00 97.19 113 GLY A CA 1
ATOM 901 C C . GLY A 1 113 ? 1.743 -8.766 0.646 1.00 97.19 113 GLY A C 1
ATOM 902 O O . GLY A 1 113 ? 2.631 -7.937 0.848 1.00 97.19 113 GLY A O 1
ATOM 903 N N . ILE A 1 114 ? 1.697 -9.512 -0.466 1.00 97.50 114 ILE A N 1
ATOM 904 C CA . ILE A 1 114 ? 2.701 -9.424 -1.544 1.00 97.50 114 ILE A CA 1
ATOM 905 C C . ILE A 1 114 ? 2.549 -8.158 -2.398 1.00 97.50 114 ILE A C 1
ATOM 907 O O . ILE A 1 114 ? 3.507 -7.746 -3.049 1.00 97.50 114 ILE A O 1
ATOM 911 N N . TYR A 1 115 ? 1.375 -7.519 -2.377 1.00 97.94 115 TYR A N 1
ATOM 912 C CA . TYR A 1 115 ? 1.107 -6.306 -3.154 1.00 97.94 115 TYR A CA 1
ATOM 913 C C . TYR A 1 115 ? 1.430 -5.016 -2.400 1.00 97.94 115 TYR A C 1
ATOM 915 O O . TYR A 1 115 ? 1.552 -3.966 -3.041 1.00 97.94 115 TYR A O 1
ATOM 923 N N . LEU A 1 116 ? 1.626 -5.091 -1.078 1.00 97.69 116 LEU A N 1
ATOM 924 C CA . LEU A 1 116 ? 2.056 -3.952 -0.272 1.00 97.69 116 LEU A CA 1
ATOM 925 C C . LEU A 1 116 ? 3.405 -3.428 -0.767 1.00 97.69 116 LEU A C 1
ATOM 927 O O . LEU A 1 116 ? 4.380 -4.173 -0.899 1.00 97.69 116 LEU A O 1
ATOM 931 N N . SER A 1 117 ? 3.466 -2.125 -1.023 1.00 97.00 117 SER A N 1
ATOM 932 C CA . SER A 1 117 ? 4.728 -1.442 -1.265 1.00 97.00 117 SER A CA 1
ATOM 933 C C . SER A 1 117 ? 5.563 -1.377 0.009 1.00 97.00 117 SER A C 1
ATOM 935 O O . SER A 1 117 ? 5.108 -1.679 1.118 1.00 97.00 117 SER A O 1
ATOM 937 N N . ARG A 1 118 ? 6.820 -0.961 -0.139 1.00 96.19 118 ARG A N 1
ATOM 938 C CA . ARG A 1 118 ? 7.686 -0.718 1.013 1.00 96.19 118 ARG A CA 1
ATOM 939 C C . ARG A 1 118 ? 7.097 0.378 1.906 1.00 96.19 118 ARG A C 1
ATOM 941 O O . ARG A 1 118 ? 7.198 0.287 3.128 1.00 96.19 118 ARG A O 1
ATOM 948 N N . GLU A 1 119 ? 6.465 1.366 1.286 1.00 96.62 119 GLU A N 1
ATOM 949 C CA . GLU A 1 119 ? 5.847 2.528 1.906 1.00 96.62 119 GLU A CA 1
ATOM 950 C C . GLU A 1 119 ? 4.566 2.152 2.660 1.00 96.62 119 GLU A C 1
ATOM 952 O O . GLU A 1 119 ? 4.406 2.563 3.806 1.00 96.62 119 GLU A O 1
ATOM 957 N N . SER A 1 120 ? 3.692 1.309 2.093 1.00 97.38 120 SER A N 1
ATOM 958 C CA . SER A 1 120 ? 2.437 0.895 2.745 1.00 97.38 120 SER A CA 1
ATOM 959 C C . SER A 1 120 ? 2.606 -0.231 3.768 1.00 97.38 120 SER A C 1
ATOM 961 O O . SER A 1 120 ? 1.806 -0.343 4.705 1.00 97.38 120 SER A O 1
ATOM 963 N N . ARG A 1 121 ? 3.681 -1.025 3.674 1.00 97.81 121 ARG A N 1
ATOM 964 C CA . ARG A 1 121 ? 3.979 -2.102 4.633 1.00 97.81 121 ARG A CA 1
ATOM 965 C C . ARG A 1 121 ? 4.188 -1.584 6.060 1.00 97.81 121 ARG A C 1
ATOM 967 O O . ARG A 1 121 ? 3.721 -2.220 7.002 1.00 97.81 121 ARG A O 1
ATOM 974 N N . GLY A 1 122 ? 4.850 -0.439 6.232 1.00 98.31 122 GLY A N 1
ATOM 975 C CA . GLY A 1 122 ? 5.059 0.181 7.548 1.00 98.31 122 GLY A CA 1
ATOM 976 C C . GLY A 1 122 ? 3.740 0.538 8.251 1.00 98.31 122 GLY A C 1
ATOM 977 O O . GLY A 1 122 ? 3.460 -0.010 9.319 1.00 98.31 122 GLY A O 1
ATOM 978 N N . PRO A 1 123 ? 2.887 1.387 7.648 1.00 98.56 123 PRO A N 1
ATOM 979 C CA . PRO A 1 123 ? 1.563 1.720 8.172 1.00 98.56 123 PRO A CA 1
ATOM 980 C C . PRO A 1 123 ? 0.650 0.514 8.400 1.00 98.56 123 PRO A C 1
ATOM 982 O O . PRO A 1 123 ? -0.110 0.510 9.367 1.00 98.56 123 PRO A O 1
ATOM 985 N N . TYR A 1 124 ? 0.738 -0.525 7.561 1.00 98.69 124 TYR A N 1
ATOM 986 C CA . TYR A 1 124 ? -0.012 -1.764 7.770 1.00 98.69 124 TYR A CA 1
ATOM 987 C C . TYR A 1 124 ? 0.336 -2.401 9.123 1.00 98.69 124 TYR A C 1
ATOM 989 O O . TYR A 1 124 ? -0.552 -2.663 9.937 1.00 98.69 124 TYR A O 1
ATOM 997 N N . PHE A 1 125 ? 1.629 -2.595 9.403 1.00 98.62 125 PHE A N 1
ATOM 998 C CA . PHE A 1 125 ? 2.057 -3.183 10.673 1.00 98.62 125 PHE A CA 1
ATOM 999 C C . PHE A 1 125 ? 1.881 -2.233 11.859 1.00 98.62 125 PHE A C 1
ATOM 1001 O O . PHE A 1 125 ? 1.567 -2.699 12.948 1.00 98.62 125 PHE A O 1
ATOM 1008 N N . ALA A 1 126 ? 1.983 -0.918 11.653 1.00 98.75 126 ALA A N 1
ATOM 1009 C CA . ALA A 1 126 ? 1.659 0.064 12.686 1.00 98.75 126 ALA A CA 1
ATOM 1010 C C . ALA A 1 126 ? 0.179 -0.004 13.101 1.00 98.75 126 ALA A C 1
ATOM 1012 O O . ALA A 1 126 ? -0.134 0.089 14.288 1.00 98.75 126 ALA A O 1
ATOM 1013 N N . LEU A 1 127 ? -0.735 -0.212 12.145 1.00 98.75 127 LEU A N 1
ATOM 1014 C CA . LEU A 1 127 ? -2.148 -0.425 12.452 1.00 98.75 127 LEU A CA 1
ATOM 1015 C C . LEU A 1 127 ? -2.368 -1.752 13.182 1.00 98.75 127 LEU A C 1
ATOM 1017 O O . LEU A 1 127 ? -3.082 -1.783 14.180 1.00 98.75 127 LEU A O 1
ATOM 1021 N N . LYS A 1 128 ? -1.732 -2.837 12.726 1.00 98.62 128 LYS A N 1
ATOM 1022 C CA . LYS A 1 128 ? -1.793 -4.143 13.401 1.00 98.62 128 LYS A CA 1
ATOM 1023 C C . LYS A 1 128 ? -1.314 -4.059 14.851 1.00 98.62 128 LYS A C 1
ATOM 1025 O O . LYS A 1 128 ? -1.983 -4.590 15.732 1.00 98.62 128 LYS A O 1
ATOM 1030 N N . ASP A 1 129 ? -0.215 -3.353 15.092 1.00 98.81 129 ASP A N 1
ATOM 1031 C CA . ASP A 1 129 ? 0.314 -3.096 16.430 1.00 98.81 129 ASP A CA 1
ATOM 1032 C C . ASP A 1 129 ? -0.664 -2.270 17.281 1.00 98.81 129 ASP A C 1
ATOM 1034 O O . ASP A 1 129 ? -0.970 -2.636 18.414 1.00 98.81 129 ASP A O 1
ATOM 1038 N N . ALA A 1 130 ? -1.230 -1.190 16.733 1.00 98.69 130 ALA A N 1
ATOM 1039 C CA . ALA A 1 130 ? -2.214 -0.372 17.443 1.00 98.69 130 ALA A CA 1
ATOM 1040 C C . ALA A 1 130 ? -3.479 -1.167 17.821 1.00 98.69 130 ALA A C 1
ATOM 1042 O O . ALA A 1 130 ? -3.986 -1.022 18.933 1.00 98.69 130 ALA A O 1
ATOM 1043 N N . LEU A 1 131 ? -3.965 -2.032 16.923 1.00 98.69 131 LEU A N 1
ATOM 1044 C CA . LEU A 1 131 ? -5.084 -2.936 17.203 1.00 98.69 131 LEU A CA 1
ATOM 1045 C C . LEU A 1 131 ? -4.727 -3.936 18.308 1.00 98.69 131 LEU A C 1
ATOM 1047 O O . LEU A 1 131 ? -5.543 -4.158 19.197 1.00 98.69 131 LEU A O 1
ATOM 1051 N N . GLN A 1 132 ? -3.512 -4.488 18.297 1.00 98.69 132 GLN A N 1
ATOM 1052 C CA . GLN A 1 132 ? -3.055 -5.419 19.329 1.00 98.69 132 GLN A CA 1
ATOM 1053 C C . GLN A 1 132 ? -3.042 -4.769 20.720 1.00 98.69 132 GLN A C 1
ATOM 1055 O O . GLN A 1 132 ? -3.567 -5.339 21.670 1.00 98.69 132 GLN A O 1
ATOM 1060 N N . HIS A 1 133 ? -2.582 -3.519 20.830 1.00 98.50 133 HIS A N 1
ATOM 1061 C CA . HIS A 1 133 ? -2.645 -2.773 22.092 1.00 98.50 133 HIS A CA 1
ATOM 1062 C C . HIS A 1 133 ? -4.084 -2.562 22.596 1.00 98.50 133 HIS A C 1
ATOM 1064 O O . HIS A 1 133 ? -4.319 -2.569 23.803 1.00 98.50 133 HIS A O 1
ATOM 1070 N N . VAL A 1 134 ? -5.055 -2.370 21.694 1.00 98.44 134 VAL A N 1
ATOM 1071 C CA . VAL A 1 134 ? -6.479 -2.290 22.065 1.00 98.44 134 VAL A CA 1
ATOM 1072 C C . VAL A 1 134 ? -6.998 -3.639 22.557 1.00 98.44 134 VAL A C 1
ATOM 1074 O O . VAL A 1 134 ? -7.761 -3.669 23.519 1.00 98.44 134 VAL A O 1
ATOM 1077 N N . ILE A 1 135 ? -6.589 -4.739 21.926 1.00 98.50 135 ILE A N 1
ATOM 1078 C CA . ILE A 1 135 ? -6.971 -6.102 22.319 1.00 98.50 135 ILE A CA 1
ATOM 1079 C C . ILE A 1 135 ? -6.440 -6.417 23.724 1.00 98.50 135 ILE A C 1
ATOM 1081 O O . ILE A 1 135 ? -7.214 -6.855 24.577 1.00 98.50 135 ILE A O 1
ATOM 1085 N N . ASP A 1 136 ? -5.171 -6.099 23.986 1.00 98.25 136 ASP A N 1
ATOM 1086 C CA . ASP A 1 136 ? -4.453 -6.505 25.202 1.00 98.25 136 ASP A CA 1
ATOM 1087 C C . ASP A 1 136 ? -4.667 -5.579 26.408 1.00 98.25 136 ASP A C 1
ATOM 1089 O O . ASP A 1 136 ? -4.358 -5.955 27.540 1.00 98.25 136 ASP A O 1
ATOM 1093 N N . ALA A 1 137 ? -5.178 -4.360 26.208 1.00 97.12 137 ALA A N 1
ATOM 1094 C CA . ALA A 1 137 ? -5.375 -3.415 27.308 1.00 97.12 137 ALA A CA 1
ATOM 1095 C C . ALA A 1 137 ? -6.269 -4.023 28.413 1.00 97.12 137 ALA A C 1
ATOM 1097 O O . ALA A 1 137 ? -7.216 -4.727 28.106 1.00 97.12 137 ALA A O 1
ATOM 1098 N N . PRO A 1 138 ? -6.099 -3.746 29.705 1.00 95.44 138 PRO A N 1
ATOM 1099 C CA . PRO A 1 138 ? -7.112 -4.102 30.701 1.00 95.44 138 PRO A CA 1
ATOM 1100 C C . PRO A 1 138 ? -8.213 -3.027 30.787 1.00 95.44 138 PRO A C 1
ATOM 1102 O O . PRO A 1 138 ? -7.965 -1.853 30.525 1.00 95.44 138 PRO A O 1
ATOM 1105 N N . GLY A 1 139 ? -9.433 -3.409 31.180 1.00 94.56 139 GLY A N 1
ATOM 1106 C CA . GLY A 1 139 ? -10.496 -2.457 31.543 1.00 94.56 139 GLY A CA 1
ATOM 1107 C C . GLY A 1 139 ? -11.047 -1.590 30.392 1.00 94.56 139 GLY A C 1
ATOM 1108 O O . GLY A 1 139 ? -11.060 -2.024 29.238 1.00 94.56 139 GLY A O 1
ATOM 1109 N N . PRO A 1 140 ? -11.571 -0.386 30.683 1.00 95.88 140 PRO A N 1
ATOM 1110 C CA . PRO A 1 140 ? -12.059 0.543 29.661 1.00 95.88 140 PRO A CA 1
ATOM 1111 C C . PRO A 1 140 ? -10.947 1.029 28.722 1.00 95.88 140 PRO A C 1
ATOM 1113 O O . PRO A 1 140 ? -9.817 1.263 29.148 1.00 95.88 140 PRO A O 1
ATOM 1116 N N . LEU A 1 141 ? -11.267 1.220 27.438 1.00 96.69 141 LEU A N 1
ATOM 1117 C CA . LEU A 1 141 ? -10.288 1.684 26.453 1.00 96.69 141 LEU A CA 1
ATOM 1118 C C . LEU A 1 141 ? -9.922 3.153 26.681 1.00 96.69 141 LEU A C 1
ATOM 1120 O O . LEU A 1 141 ? -10.778 4.037 26.649 1.00 96.69 141 LEU A O 1
ATOM 1124 N N . ALA A 1 142 ? -8.628 3.413 26.862 1.00 96.81 142 ALA A N 1
ATOM 1125 C CA . ALA A 1 142 ? -8.110 4.769 26.962 1.00 96.81 142 ALA A CA 1
ATOM 1126 C C . ALA A 1 142 ? -8.292 5.523 25.625 1.00 96.81 142 ALA A C 1
ATOM 1128 O O . ALA A 1 142 ? -7.981 4.963 24.567 1.00 96.81 142 ALA A O 1
ATOM 1129 N N . PRO A 1 143 ? -8.699 6.809 25.638 1.00 96.56 143 PRO A N 1
ATOM 1130 C CA . PRO A 1 143 ? -8.856 7.606 24.417 1.00 96.56 143 PRO A CA 1
ATOM 1131 C C . PRO A 1 143 ? -7.593 7.672 23.546 1.00 96.56 143 PRO A C 1
ATOM 1133 O O . PRO A 1 143 ? -7.682 7.756 22.323 1.00 96.56 143 PRO A O 1
ATOM 1136 N N . THR A 1 144 ? -6.412 7.588 24.161 1.00 97.81 144 THR A N 1
ATOM 1137 C CA . THR A 1 144 ? -5.115 7.577 23.469 1.00 97.81 144 THR A CA 1
ATOM 1138 C C . THR A 1 144 ? -4.917 6.336 22.597 1.00 97.81 144 THR A C 1
ATOM 1140 O O . THR A 1 144 ? -4.375 6.448 21.499 1.00 97.81 144 THR A O 1
ATOM 1143 N N . LEU A 1 145 ? -5.395 5.164 23.031 1.00 97.75 145 LEU A N 1
ATOM 1144 C CA . LEU A 1 145 ? -5.338 3.933 22.235 1.00 97.75 145 LEU A CA 1
ATOM 1145 C C . LEU A 1 145 ? -6.272 4.015 21.025 1.00 97.75 145 LEU A C 1
ATOM 1147 O O . LEU A 1 145 ? -5.885 3.653 19.915 1.00 97.75 145 LEU A O 1
ATOM 1151 N N . VAL A 1 146 ? -7.475 4.557 21.229 1.00 97.50 146 VAL A N 1
ATOM 1152 C CA . VAL A 1 146 ? -8.452 4.779 20.154 1.00 97.50 146 VAL A CA 1
ATOM 1153 C C . VAL A 1 146 ? -7.891 5.748 19.108 1.00 97.50 146 VAL A C 1
ATOM 1155 O O . VAL A 1 146 ? -7.918 5.453 17.913 1.00 97.50 146 VAL A O 1
ATOM 1158 N N . ALA A 1 147 ? -7.307 6.868 19.546 1.00 97.56 147 ALA A N 1
ATOM 1159 C CA . ALA A 1 147 ? -6.654 7.828 18.656 1.00 97.56 147 ALA A CA 1
ATOM 1160 C C . ALA A 1 147 ? -5.519 7.181 17.844 1.00 97.56 147 ALA A C 1
ATOM 1162 O O . ALA A 1 147 ? -5.472 7.344 16.625 1.00 97.56 147 ALA A O 1
ATOM 1163 N N . ARG A 1 148 ? -4.670 6.366 18.487 1.00 98.25 148 ARG A N 1
ATOM 1164 C CA . ARG A 1 148 ? -3.565 5.657 17.823 1.00 98.25 148 ARG A CA 1
ATOM 1165 C C . ARG A 1 148 ? -4.049 4.727 16.707 1.00 98.25 148 ARG A C 1
ATOM 1167 O O . ARG A 1 148 ? -3.435 4.696 15.641 1.00 98.25 148 ARG A O 1
ATOM 1174 N N . VAL A 1 149 ? -5.154 4.005 16.915 1.00 98.38 149 VAL A N 1
ATOM 1175 C CA . VAL A 1 149 ? -5.769 3.164 15.870 1.00 98.38 149 VAL A CA 1
ATOM 1176 C C . VAL A 1 149 ? -6.275 4.013 14.705 1.00 98.38 149 VAL A C 1
ATOM 1178 O O . VAL A 1 149 ? -6.015 3.683 13.547 1.00 98.38 149 VAL A O 1
ATOM 1181 N N . HIS A 1 150 ? -6.955 5.128 14.980 1.00 97.88 150 HIS A N 1
ATOM 1182 C CA . HIS A 1 150 ? -7.453 6.011 13.923 1.00 97.88 150 HIS A CA 1
ATOM 1183 C C . HIS A 1 150 ? -6.330 6.665 13.110 1.00 97.88 150 HIS A C 1
ATOM 1185 O O . HIS A 1 150 ? -6.443 6.758 11.882 1.00 97.88 150 HIS A O 1
ATOM 1191 N N . ASP A 1 151 ? -5.252 7.097 13.762 1.00 98.06 151 ASP A N 1
ATOM 1192 C CA . ASP A 1 151 ? -4.100 7.701 13.095 1.00 98.06 151 ASP A CA 1
ATOM 1193 C C 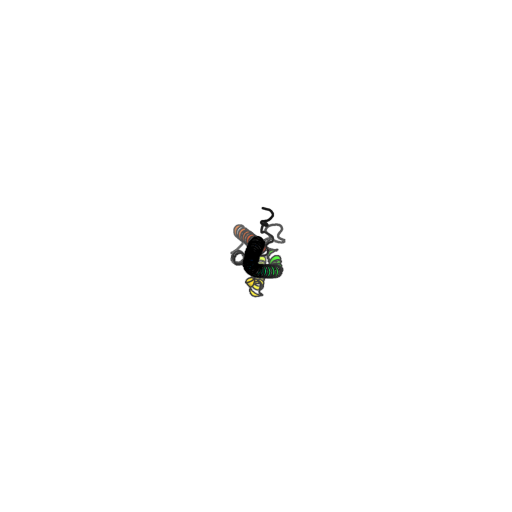. ASP A 1 151 ? -3.380 6.667 12.221 1.00 98.06 151 ASP A C 1
ATOM 1195 O O . ASP A 1 151 ? -3.162 6.912 11.031 1.00 98.06 151 ASP A O 1
ATOM 1199 N N . ALA A 1 152 ? -3.131 5.462 12.748 1.00 98.50 152 ALA A N 1
ATOM 1200 C CA . ALA A 1 152 ? -2.540 4.367 11.978 1.00 98.50 152 ALA A CA 1
ATOM 1201 C C . ALA A 1 152 ? -3.427 3.939 10.793 1.00 98.50 152 ALA A C 1
ATOM 1203 O O . ALA A 1 152 ? -2.939 3.756 9.677 1.00 98.50 152 ALA A O 1
ATOM 1204 N N . GLY A 1 153 ? -4.747 3.855 10.990 1.00 97.88 153 GLY A N 1
ATOM 1205 C CA . GLY A 1 153 ? -5.699 3.544 9.922 1.00 97.88 153 GLY A CA 1
ATOM 1206 C C . GLY A 1 153 ? -5.809 4.643 8.865 1.00 97.88 153 GLY A C 1
ATOM 1207 O O . GLY A 1 153 ? -6.098 4.368 7.699 1.00 97.88 153 GLY A O 1
ATOM 1208 N N . THR A 1 154 ? -5.572 5.901 9.236 1.00 97.19 154 THR A N 1
ATOM 1209 C CA . THR A 1 154 ? -5.493 7.024 8.290 1.00 97.19 154 THR A CA 1
ATOM 1210 C C . THR A 1 154 ? -4.199 6.976 7.485 1.00 97.19 154 THR A C 1
ATOM 1212 O O . THR A 1 154 ? -4.253 7.116 6.262 1.00 97.19 154 THR A O 1
ATOM 1215 N N . ALA A 1 155 ? -3.067 6.710 8.142 1.00 97.81 155 ALA A N 1
ATOM 1216 C CA . ALA A 1 155 ? -1.771 6.554 7.489 1.00 97.81 155 ALA A CA 1
ATOM 1217 C C . ALA A 1 155 ? -1.783 5.396 6.481 1.00 97.81 155 ALA A C 1
ATOM 1219 O O . ALA A 1 155 ? -1.379 5.575 5.334 1.00 97.81 155 ALA A O 1
ATOM 1220 N N . LEU A 1 156 ? -2.344 4.240 6.858 1.00 98.25 156 LEU A N 1
ATOM 1221 C CA . LEU A 1 156 ? -2.481 3.106 5.944 1.00 98.25 156 LEU A CA 1
ATOM 1222 C C . LEU A 1 156 ? -3.316 3.475 4.714 1.00 98.25 156 LEU A C 1
ATOM 1224 O O . LEU A 1 156 ? -2.856 3.306 3.591 1.00 98.25 156 LEU A O 1
ATOM 1228 N N . ARG A 1 157 ? -4.514 4.046 4.898 1.00 97.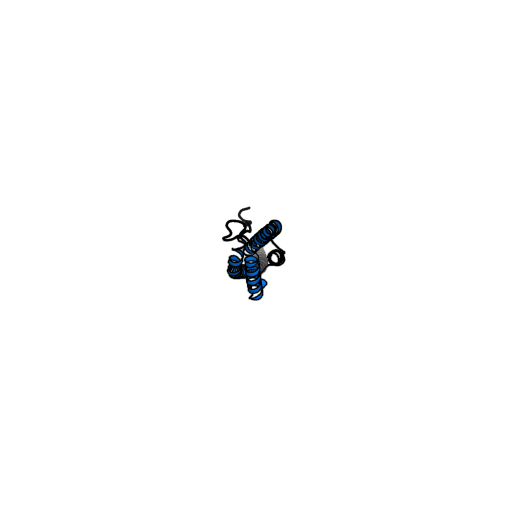19 157 ARG A N 1
ATOM 1229 C CA . ARG A 1 157 ? -5.362 4.472 3.768 1.00 97.19 157 ARG A CA 1
ATOM 1230 C C . ARG A 1 157 ? -4.664 5.486 2.858 1.00 97.19 157 ARG A C 1
ATOM 1232 O O . ARG A 1 157 ? -4.896 5.469 1.648 1.00 97.19 157 ARG A O 1
ATOM 1239 N N . ALA A 1 158 ? -3.822 6.356 3.418 1.00 96.62 158 ALA A N 1
ATOM 1240 C CA . ALA A 1 158 ? -3.026 7.299 2.645 1.00 96.62 158 ALA A CA 1
ATOM 1241 C C . ALA A 1 158 ? -1.999 6.586 1.757 1.00 96.62 158 ALA A C 1
ATOM 1243 O O . ALA A 1 158 ? -2.006 6.819 0.549 1.00 96.62 158 ALA A O 1
ATOM 1244 N N . GLU A 1 159 ? -1.198 5.675 2.312 1.00 97.44 159 GLU A N 1
ATOM 1245 C CA . GLU A 1 159 ? -0.178 4.969 1.527 1.00 97.44 159 GLU A CA 1
ATOM 1246 C C . GLU A 1 159 ? -0.769 3.990 0.511 1.00 97.44 159 GLU A C 1
ATOM 1248 O O . GLU A 1 159 ? -0.298 3.925 -0.621 1.00 97.44 159 GLU A O 1
ATOM 1253 N N . LEU A 1 160 ? -1.875 3.313 0.839 1.00 96.69 160 LEU A N 1
ATOM 1254 C CA . LEU A 1 160 ? -2.599 2.496 -0.144 1.00 96.69 160 LEU A CA 1
ATOM 1255 C C . LEU A 1 160 ? -3.094 3.341 -1.330 1.00 96.69 160 LEU A C 1
ATOM 1257 O O . LEU A 1 160 ? -3.066 2.882 -2.469 1.00 96.69 160 LEU A O 1
ATOM 1261 N N . SER A 1 161 ? -3.519 4.585 -1.077 1.00 96.06 161 SER A N 1
ATOM 1262 C CA . SER A 1 161 ? -3.927 5.527 -2.131 1.00 96.06 161 SER A CA 1
ATOM 1263 C C . SER A 1 161 ? -2.730 6.039 -2.947 1.00 96.06 161 SER A C 1
ATOM 1265 O O . SER A 1 161 ? -2.829 6.210 -4.164 1.00 96.06 161 SER A O 1
ATOM 1267 N N . ASN A 1 162 ? -1.582 6.265 -2.299 1.00 94.69 162 ASN A N 1
ATOM 1268 C CA . ASN A 1 162 ? -0.335 6.652 -2.967 1.00 94.69 162 ASN A CA 1
ATOM 1269 C C . ASN A 1 162 ? 0.168 5.549 -3.907 1.00 94.69 162 ASN A C 1
ATOM 1271 O O . ASN A 1 162 ? 0.581 5.843 -5.030 1.00 94.69 162 ASN A O 1
ATOM 1275 N N . ASP A 1 163 ? 0.078 4.292 -3.472 1.00 94.88 163 ASP A N 1
ATOM 1276 C CA . ASP A 1 163 ? 0.490 3.104 -4.221 1.00 94.88 163 ASP A CA 1
ATOM 1277 C C . ASP A 1 163 ? -0.244 2.942 -5.556 1.00 94.88 163 ASP A C 1
ATOM 1279 O O . ASP A 1 163 ? 0.358 2.508 -6.541 1.00 94.88 163 ASP A O 1
ATOM 1283 N N . ILE A 1 164 ? -1.531 3.298 -5.596 1.00 94.50 164 ILE A N 1
ATOM 1284 C CA . ILE A 1 164 ? -2.370 3.256 -6.806 1.00 94.50 164 ILE A CA 1
ATOM 1285 C C . ILE A 1 164 ? -2.379 4.589 -7.570 1.00 94.50 164 ILE A C 1
ATOM 1287 O O . ILE A 1 164 ? -2.994 4.692 -8.629 1.00 94.50 164 ILE A O 1
ATOM 1291 N N . GLY A 1 165 ? -1.680 5.608 -7.060 1.00 89.44 165 GLY A N 1
ATOM 1292 C CA . GLY A 1 165 ? -1.491 6.891 -7.732 1.00 89.44 165 GLY A CA 1
ATOM 1293 C C . GLY A 1 165 ? -2.676 7.857 -7.662 1.00 89.44 165 GLY A C 1
ATOM 1294 O O . GLY A 1 165 ? -2.648 8.866 -8.358 1.00 89.44 165 GLY A O 1
ATOM 1295 N N . THR A 1 166 ? -3.689 7.620 -6.823 1.00 83.12 166 THR A N 1
ATOM 1296 C CA . THR A 1 166 ? -4.861 8.519 -6.718 1.00 83.12 166 THR A CA 1
ATOM 1297 C C . THR A 1 166 ? -4.572 9.815 -5.956 1.00 83.12 166 THR A C 1
ATOM 1299 O O . THR A 1 166 ? -5.360 10.754 -6.029 1.00 83.12 166 THR A O 1
ATOM 1302 N N . ARG A 1 167 ? -3.447 9.886 -5.231 1.00 74.50 167 ARG A N 1
ATOM 1303 C CA . ARG A 1 167 ? -3.029 11.051 -4.426 1.00 74.50 167 ARG A CA 1
ATOM 1304 C C . ARG A 1 167 ? -1.764 11.763 -4.910 1.00 74.50 167 ARG A C 1
ATOM 1306 O O . ARG A 1 167 ? -1.373 12.757 -4.306 1.00 74.50 167 ARG A O 1
ATOM 1313 N N . ARG A 1 168 ? -1.118 11.300 -5.985 1.00 69.00 168 ARG A N 1
ATOM 1314 C CA . ARG A 1 168 ? 0.028 12.024 -6.557 1.00 69.00 168 ARG A CA 1
ATOM 1315 C C . ARG A 1 168 ? -0.489 13.161 -7.433 1.00 69.00 168 ARG A C 1
ATOM 1317 O O . ARG A 1 168 ? -1.220 12.907 -8.385 1.00 69.00 168 ARG A O 1
ATOM 1324 N N . GLN A 1 169 ? -0.093 14.398 -7.131 1.00 57.25 169 GLN A N 1
ATOM 1325 C CA . GLN A 1 169 ? -0.265 15.503 -8.072 1.00 57.25 169 GLN A CA 1
ATOM 1326 C C . GLN A 1 169 ? 0.476 15.151 -9.362 1.00 57.25 169 GLN A C 1
ATOM 1328 O O . GLN A 1 169 ? 1.662 14.817 -9.355 1.00 57.25 169 GLN A O 1
ATOM 1333 N N . SER A 1 170 ? -0.241 15.180 -10.478 1.00 56.66 170 SER A N 1
ATOM 1334 C CA . SER A 1 170 ? 0.371 15.072 -11.793 1.00 56.66 170 SER A CA 1
ATOM 1335 C C . SER A 1 170 ? 1.282 16.277 -12.007 1.00 56.66 170 SER A C 1
ATOM 1337 O O . SER A 1 170 ? 0.811 17.410 -11.953 1.00 56.66 170 SER A O 1
ATOM 1339 N N . PHE A 1 171 ? 2.552 16.022 -12.319 1.00 60.88 171 PHE A N 1
ATOM 1340 C CA . PHE A 1 171 ? 3.559 17.038 -12.651 1.00 60.88 171 PHE A CA 1
ATOM 1341 C C . PHE A 1 171 ? 3.104 18.035 -13.738 1.00 60.88 171 PHE A C 1
ATOM 1343 O O . PHE A 1 171 ? 3.598 19.149 -13.797 1.00 60.88 171 PHE A O 1
ATOM 1350 N N . LEU A 1 172 ? 2.133 17.659 -14.576 1.00 59.06 172 LEU A N 1
ATOM 1351 C CA . LEU A 1 172 ? 1.568 18.515 -15.626 1.00 59.06 172 LEU A CA 1
ATOM 1352 C C . LEU A 1 172 ? 0.658 19.649 -15.115 1.00 59.06 172 LEU A C 1
ATOM 1354 O O . LEU A 1 172 ? 0.228 20.470 -15.918 1.00 59.06 172 LEU A O 1
ATOM 1358 N N . TRP A 1 173 ? 0.343 19.686 -13.818 1.00 52.94 173 TRP A N 1
ATOM 1359 C CA . TRP A 1 173 ? -0.590 20.648 -13.220 1.00 52.94 173 TRP A CA 1
ATOM 1360 C C . TRP A 1 173 ? -0.047 21.271 -11.918 1.00 52.94 173 TRP A C 1
ATOM 1362 O O . TRP A 1 173 ? -0.831 21.622 -11.036 1.00 52.94 173 TRP A O 1
ATOM 1372 N N . GLY A 1 174 ? 1.283 21.359 -11.787 1.00 45.53 174 GLY A N 1
ATOM 1373 C CA . GLY A 1 174 ? 1.992 22.001 -10.673 1.00 45.53 174 GLY A CA 1
ATOM 1374 C C . GLY A 1 174 ? 2.869 23.152 -11.139 1.00 45.53 174 GLY A C 1
ATOM 1375 O O . GLY A 1 174 ? 3.398 23.054 -12.268 1.00 45.53 174 GLY A O 1
#

Secondary structure (DSSP, 8-state):
--HHHHHHHHHHHHHHHHHHHHHHHHHHHHHHHHHHHHHHHHHHHHHHHHHHHHHHHHHHHHHHHHHHHHHHHHHHHHHTGGG-SSS-SS---HHHHHHHHHHHHHHIIIIITTT--HHHHHHHHHHHHHHHHHHH--SSPPHHHHHHHHHHHHHHHHHHHHHTTSSSPPGGG-

Foldseek 3Di:
DPPPVVVVVVVVVVVVVVVVVVVVVVVVVVVVVVVVVVVVVVVVVVVVVVVVVVVVVVVVVLLVLLVVLVVLVVQLVVLCQCLAPPPRPDQDALVSLVVSLVSLVCSCVVPSVVSDDPQLNVLSVQLNVLSVCRNPDPDDDDVVSSVSNNVSSVSNVVRSCVSSPVPDDDPVPD

pLDDT: mean 88.31, std 14.37, range [45.53, 98.81]

Sequence (174 aa):
MGSAQSLRQKDTHRRKQSGRSQGLRSALLSLLTGLISGAITAVVTYYSTYAKARLDLTIEYDKELRKSRLDVYRTLWPLLKPLARYSAERPLSREIATETSGQMRDWYFDGGGIYLSRESRGPYFALKDALQHVIDAPGPLAPTLVARVHDAGTALRAELSNDIGTRRQSFLWG